Protein AF-A0A914GB43-F1 (afdb_monomer_lite)

Secondary structure (DSSP, 8-state):
-HHHHHHH--TT-EEEEETTTTEEEEEPPPTT--------S----GGGSSHHHHHHHHHHHHHHHHHHHHH---GGG--SHHHHHHHHT--HHHHHHHHHHH--SSPPPHHHHHHHHT--HHHHHHHT--TTS--

Foldseek 3Di:
DVVLCVVPPDPQWDWDFDVPPTDTDTDHDDPPDDDDDDDPPDDDDPVVACVVQLVQLVQLLLLLLLCCVPPVDPSLPRRHLVSSCVVVVHDPVVSVVSSPVRDDPDDDDPVNSCVSNVHDLVSCCVRRHDPRGSD

pLDDT: mean 93.39, std 4.72, range [72.12, 98.0]

Sequence (135 aa):
MDQAIECLASEGQALRIDFNPLLATQVHLPKEALFAVIHSGAEYNKAASSYYNERVVECRIAAQIVAKRLVHCNWREIRTLRHLSEFLQKDFEDMIDVIDRHFGEESMSRENVLRELETTDDDLIEYSLNNNTTQ

Radius of gyration: 18.73 Å; chains: 1; bounding box: 42×30×47 Å

Structure (mmCIF, N/CA/C/O backbone):
data_AF-A0A914GB43-F1
#
_entry.id   AF-A0A914GB43-F1
#
loop_
_atom_site.group_PDB
_atom_site.id
_atom_site.type_symbol
_atom_site.label_atom_id
_atom_site.label_alt_id
_atom_site.label_comp_id
_atom_site.label_asym_id
_atom_site.label_entity_id
_atom_site.label_seq_id
_atom_site.pdbx_PDB_ins_code
_atom_site.Cartn_x
_atom_site.Cartn_y
_atom_site.Cartn_z
_atom_site.occupancy
_atom_site.B_iso_or_equiv
_atom_site.auth_seq_id
_atom_site.auth_comp_id
_atom_site.auth_asym_id
_atom_site.auth_atom_id
_atom_site.pdbx_PDB_model_num
ATOM 1 N N . MET A 1 1 ? -5.257 4.332 6.838 1.00 96.25 1 MET A N 1
ATOM 2 C CA . MET A 1 1 ? -6.147 3.513 7.689 1.00 96.25 1 MET A CA 1
ATOM 3 C C . MET A 1 1 ? -6.301 4.205 9.026 1.00 96.25 1 MET A C 1
ATOM 5 O O . MET A 1 1 ? -7.398 4.650 9.316 1.00 96.25 1 MET A O 1
ATOM 9 N N . ASP A 1 2 ? -5.198 4.398 9.745 1.00 96.94 2 ASP A N 1
ATOM 10 C CA . ASP A 1 2 ? -5.123 5.001 11.082 1.00 96.94 2 ASP A CA 1
ATOM 11 C C . ASP A 1 2 ? -5.861 6.347 11.180 1.00 96.94 2 ASP A C 1
ATOM 13 O O . ASP A 1 2 ? -6.758 6.505 11.999 1.00 96.94 2 ASP A O 1
ATOM 17 N N . GLN A 1 3 ? -5.595 7.277 10.260 1.00 97.88 3 GLN A N 1
ATOM 18 C CA . GLN A 1 3 ? -6.264 8.584 10.249 1.00 97.88 3 GLN A CA 1
ATOM 19 C C . GLN A 1 3 ? -7.764 8.472 9.937 1.00 97.88 3 GLN A C 1
ATOM 21 O O . GLN A 1 3 ? -8.580 9.230 10.447 1.00 97.88 3 GLN A O 1
ATOM 26 N N . ALA A 1 4 ? -8.144 7.522 9.078 1.00 97.38 4 ALA A N 1
ATOM 27 C CA . ALA A 1 4 ? -9.541 7.338 8.702 1.00 97.38 4 ALA A CA 1
ATOM 28 C C . ALA A 1 4 ? -10.357 6.784 9.875 1.00 97.38 4 ALA A C 1
ATOM 30 O O . ALA A 1 4 ? -11.454 7.274 10.120 1.00 97.38 4 ALA A O 1
ATOM 31 N N . ILE A 1 5 ? -9.825 5.810 10.622 1.00 97.44 5 ILE A N 1
ATOM 32 C CA . ILE A 1 5 ? -10.507 5.306 11.819 1.00 97.44 5 ILE A CA 1
ATOM 33 C C . ILE A 1 5 ? -10.541 6.367 12.923 1.00 97.44 5 ILE A C 1
ATOM 35 O O . ILE A 1 5 ? -11.584 6.541 13.540 1.00 97.44 5 ILE A O 1
ATOM 39 N N . GLU A 1 6 ? -9.465 7.135 13.114 1.00 97.69 6 GLU A N 1
ATOM 40 C CA . GLU A 1 6 ? -9.418 8.225 14.098 1.00 97.69 6 GLU A CA 1
ATOM 41 C C . GLU A 1 6 ? -10.505 9.282 13.848 1.00 97.69 6 GLU A C 1
ATOM 43 O O . GLU A 1 6 ? -11.156 9.733 14.788 1.00 97.69 6 GLU A O 1
ATOM 48 N N . CYS A 1 7 ? -10.749 9.650 12.586 1.00 97.38 7 CYS A N 1
ATOM 49 C CA . CYS A 1 7 ? -11.741 10.670 12.244 1.00 97.38 7 CYS A CA 1
ATOM 50 C C . CYS A 1 7 ? -13.179 10.147 12.097 1.00 97.38 7 CYS A C 1
ATOM 52 O O . CYS A 1 7 ? -14.116 10.923 12.272 1.00 97.38 7 CYS A O 1
ATOM 54 N N . LEU A 1 8 ? -13.372 8.882 11.706 1.00 97.12 8 LEU A N 1
ATOM 55 C CA . LEU A 1 8 ? -14.687 8.350 11.308 1.00 97.12 8 LEU A CA 1
ATOM 56 C C . LEU A 1 8 ? -15.286 7.361 12.316 1.00 97.12 8 LEU A C 1
ATOM 58 O O . LEU A 1 8 ? -16.420 6.917 12.124 1.00 97.12 8 LEU A O 1
ATOM 62 N N . ALA A 1 9 ? -14.545 6.983 13.362 1.00 96.31 9 ALA A N 1
ATOM 63 C CA . ALA A 1 9 ? -15.030 6.068 14.388 1.00 96.31 9 ALA A CA 1
ATOM 64 C C . ALA A 1 9 ? -16.285 6.593 15.096 1.00 96.31 9 ALA A C 1
ATOM 66 O O . ALA A 1 9 ? -16.471 7.789 15.318 1.00 96.31 9 ALA A O 1
ATOM 67 N N . SER A 1 10 ? -17.133 5.650 15.500 1.00 94.25 10 SER A N 1
ATOM 68 C CA . SER A 1 10 ? -18.291 5.894 16.350 1.00 94.25 10 SER A CA 1
ATOM 69 C C . SER A 1 10 ? -18.282 4.896 17.500 1.00 94.25 10 SER A C 1
ATOM 71 O O . SER A 1 10 ? -17.827 3.760 17.345 1.00 94.25 10 SER A O 1
ATOM 73 N N . GLU A 1 11 ? -18.757 5.332 18.663 1.00 94.06 11 GLU A N 1
ATOM 74 C CA . GLU A 1 11 ? -18.771 4.518 19.873 1.00 94.06 11 GLU A CA 1
ATOM 75 C C . GLU A 1 11 ? -19.485 3.176 19.642 1.00 94.06 11 GLU A C 1
ATOM 77 O O . GLU A 1 11 ? -20.567 3.105 19.055 1.00 94.06 11 GLU A O 1
ATOM 82 N N . GLY A 1 12 ? -18.856 2.090 20.098 1.00 90.75 12 GLY A N 1
ATOM 83 C CA . GLY A 1 12 ? -19.415 0.741 20.012 1.00 90.75 12 GLY A CA 1
ATOM 84 C C . GLY A 1 12 ? -19.418 0.114 18.613 1.00 90.75 12 GLY A C 1
ATOM 85 O O . GLY A 1 12 ? -20.033 -0.937 18.444 1.00 90.75 12 GLY A O 1
ATOM 86 N N . GLN A 1 13 ? -18.755 0.717 17.618 1.00 90.56 13 GLN A N 1
ATOM 87 C CA . GLN A 1 13 ? -18.698 0.198 16.248 1.00 90.56 13 GLN A CA 1
ATOM 88 C C . GLN A 1 13 ? -17.260 -0.023 15.778 1.00 90.56 13 GLN A C 1
ATOM 90 O O . GLN A 1 13 ? -16.395 0.833 15.955 1.00 90.56 13 GLN A O 1
ATOM 95 N N . ALA A 1 14 ? -17.021 -1.151 15.109 1.00 96.50 14 ALA A N 1
ATOM 96 C CA . ALA A 1 14 ? -15.858 -1.296 14.242 1.00 96.50 14 ALA A CA 1
ATOM 97 C C . ALA A 1 14 ? -16.182 -0.721 12.855 1.00 96.50 14 ALA A C 1
ATOM 99 O O . ALA A 1 14 ? -17.353 -0.558 12.505 1.00 96.50 14 ALA A O 1
ATOM 100 N N . LEU A 1 15 ? -15.160 -0.432 12.046 1.00 97.56 15 LEU A N 1
ATOM 101 C CA . LEU A 1 15 ? -15.344 0.034 10.671 1.00 97.56 15 LEU A CA 1
ATOM 102 C C . LEU A 1 15 ? -14.631 -0.889 9.684 1.00 97.56 15 LEU A C 1
ATOM 104 O O . LEU A 1 15 ? -13.454 -1.204 9.855 1.00 97.56 15 LEU A O 1
ATOM 108 N N . ARG A 1 16 ? -15.319 -1.237 8.596 1.00 97.75 16 ARG A N 1
ATOM 109 C CA . ARG A 1 16 ? -14.673 -1.619 7.339 1.00 97.75 16 ARG A CA 1
ATOM 110 C C . ARG A 1 16 ? -14.345 -0.334 6.586 1.00 97.75 16 ARG A C 1
ATOM 112 O O . ARG A 1 16 ? -15.255 0.425 6.255 1.00 97.75 16 ARG A O 1
ATOM 119 N N . ILE A 1 17 ? -13.060 -0.107 6.330 1.00 98.00 17 ILE A N 1
ATOM 120 C CA . ILE A 1 17 ? -12.565 1.074 5.618 1.00 98.00 17 ILE A CA 1
ATOM 121 C C . ILE A 1 17 ? -12.069 0.645 4.240 1.00 98.00 17 ILE A C 1
ATOM 123 O O . ILE A 1 17 ? -11.092 -0.098 4.140 1.00 98.00 17 ILE A O 1
ATOM 127 N N . ASP A 1 18 ? -12.726 1.136 3.195 1.00 96.81 18 ASP A N 1
ATOM 128 C CA . ASP A 1 18 ? -12.305 0.969 1.807 1.00 96.81 18 ASP A CA 1
ATOM 129 C C . ASP A 1 18 ? -11.571 2.233 1.330 1.00 96.81 18 ASP A C 1
ATOM 131 O O . ASP A 1 18 ? -11.803 3.334 1.837 1.00 96.81 18 ASP A O 1
ATOM 135 N N . PHE A 1 19 ? -10.668 2.078 0.361 1.00 95.81 19 PHE A N 1
ATOM 136 C CA . PHE A 1 19 ? -9.883 3.171 -0.217 1.00 95.81 19 PHE A CA 1
ATOM 137 C C . PHE A 1 19 ? -10.150 3.278 -1.716 1.00 95.81 19 PHE A C 1
ATOM 139 O O . PHE A 1 19 ? -10.367 2.266 -2.377 1.00 95.81 19 PHE A O 1
ATOM 146 N N . ASN A 1 20 ? -10.042 4.500 -2.247 1.00 90.31 20 ASN A N 1
ATOM 147 C CA . ASN A 1 20 ? -10.257 4.834 -3.658 1.00 90.31 20 ASN A CA 1
ATOM 148 C C . ASN A 1 20 ? -11.652 4.422 -4.190 1.00 90.31 20 ASN A C 1
ATOM 150 O O . ASN A 1 20 ? -11.732 3.593 -5.094 1.00 90.31 20 ASN A O 1
ATOM 154 N N . PRO A 1 21 ? -12.756 5.015 -3.684 1.00 95.69 21 PRO A N 1
ATOM 155 C CA . PRO A 1 21 ? -12.822 6.160 -2.766 1.00 95.69 21 PRO A CA 1
ATOM 156 C C . PRO A 1 21 ? -12.753 5.766 -1.282 1.00 95.69 21 PRO A C 1
ATOM 158 O O . PRO A 1 21 ? -12.923 4.603 -0.929 1.00 95.69 21 PRO A O 1
ATOM 161 N N . LEU A 1 22 ? -12.503 6.746 -0.403 1.00 97.31 22 LEU A N 1
ATOM 162 C CA . LEU A 1 22 ? -12.557 6.520 1.043 1.00 97.31 22 LEU A CA 1
ATOM 163 C C . LEU A 1 22 ? -14.009 6.287 1.474 1.00 97.31 22 LEU A C 1
ATOM 165 O O . LEU A 1 22 ? -14.820 7.212 1.435 1.00 97.31 22 LEU A O 1
ATOM 169 N N . LEU A 1 23 ? -14.315 5.068 1.910 1.00 97.50 23 LEU A N 1
ATOM 170 C CA . LEU A 1 23 ? -15.619 4.690 2.451 1.00 97.50 23 LEU A CA 1
ATOM 171 C C . LEU A 1 23 ? -15.430 4.017 3.806 1.00 97.50 23 LEU A C 1
ATOM 173 O O . LEU A 1 23 ? -14.493 3.247 3.996 1.00 97.50 23 LEU A O 1
ATOM 177 N N . ALA A 1 24 ? -16.335 4.292 4.741 1.00 97.44 24 ALA A N 1
ATOM 178 C CA . ALA A 1 24 ? -16.340 3.679 6.060 1.00 97.44 24 ALA A CA 1
ATOM 179 C C . ALA A 1 24 ? -17.7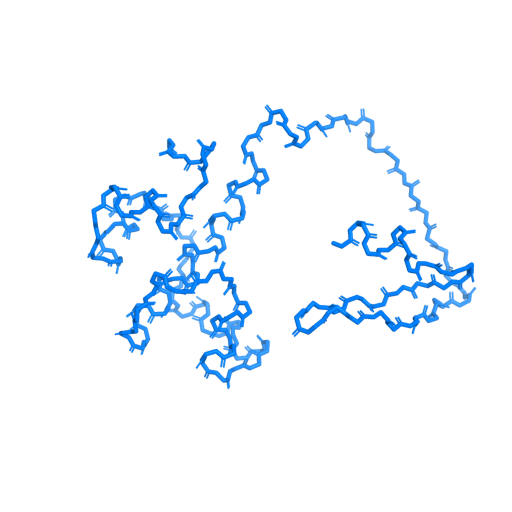24 3.097 6.346 1.00 97.44 24 ALA A C 1
ATOM 181 O O . ALA A 1 24 ? -18.711 3.825 6.428 1.00 97.44 24 ALA A O 1
ATOM 182 N N . THR A 1 25 ? -17.789 1.776 6.487 1.00 97.62 25 THR A N 1
ATOM 183 C CA . THR A 1 25 ? -19.027 1.046 6.778 1.00 97.62 25 THR A CA 1
ATOM 184 C C . THR A 1 25 ? -18.949 0.467 8.180 1.00 97.62 25 THR A C 1
ATOM 186 O O . THR A 1 25 ? -17.952 -0.164 8.530 1.00 97.62 25 THR A O 1
ATOM 189 N N . GLN A 1 26 ? -19.992 0.671 8.983 1.00 96.94 26 GLN A N 1
ATOM 190 C CA . GLN A 1 26 ? -20.060 0.118 10.334 1.00 96.94 26 GLN A CA 1
ATOM 191 C C . GLN A 1 26 ? -20.088 -1.412 10.305 1.00 96.94 26 GLN A C 1
ATOM 193 O O . GLN A 1 26 ? -20.758 -2.024 9.473 1.00 96.94 26 GLN A O 1
ATOM 198 N N . VAL A 1 27 ? -19.364 -2.017 11.240 1.00 96.38 27 VAL A N 1
ATOM 199 C CA . VAL A 1 27 ? -19.293 -3.460 11.450 1.00 96.38 27 VAL A CA 1
ATOM 200 C C . VAL A 1 27 ? -19.613 -3.741 12.911 1.00 96.38 27 VAL A C 1
ATOM 202 O O . VAL A 1 27 ? -18.919 -3.281 13.820 1.00 96.38 27 VAL A O 1
ATOM 205 N N . HIS A 1 28 ? -20.666 -4.524 13.131 1.00 92.31 28 HIS A N 1
ATOM 206 C CA . HIS A 1 28 ? -21.036 -4.988 14.460 1.00 92.31 28 HIS A CA 1
ATOM 207 C C . HIS A 1 28 ? -20.164 -6.174 14.861 1.00 92.31 28 HIS A C 1
ATOM 209 O O . HIS A 1 28 ? -20.119 -7.192 14.170 1.00 92.31 28 HIS A O 1
ATOM 215 N N . LEU A 1 29 ? -19.482 -6.038 15.995 1.00 93.25 29 LEU A N 1
ATOM 216 C CA . LEU A 1 29 ? -18.696 -7.120 16.572 1.00 93.25 29 LEU A CA 1
ATOM 217 C C . LEU A 1 29 ? -19.619 -8.14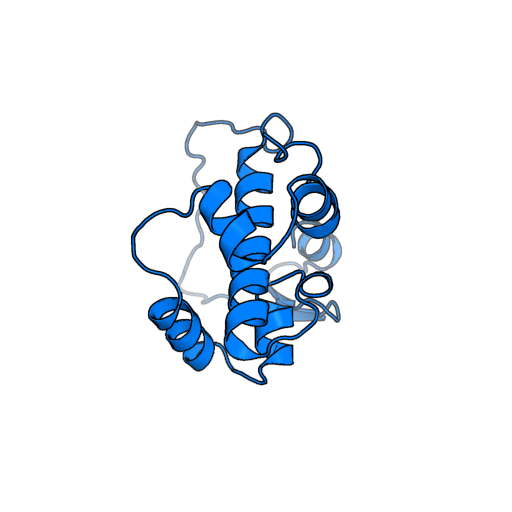7 17.260 1.00 93.25 29 LEU A C 1
ATOM 219 O O . LEU A 1 29 ? -20.685 -7.768 17.760 1.00 93.25 29 LEU A O 1
ATOM 223 N N . PRO A 1 30 ? -19.234 -9.437 17.310 1.00 94.19 30 PRO A N 1
ATOM 224 C CA . PRO A 1 30 ? -19.994 -10.454 18.034 1.00 94.19 30 PRO A CA 1
ATOM 225 C C . PRO A 1 30 ? -20.137 -10.097 19.518 1.00 94.19 30 PRO A C 1
ATOM 227 O O . PRO A 1 30 ? -19.157 -9.722 20.161 1.00 94.19 30 PRO A O 1
ATOM 230 N N . LYS A 1 31 ? -21.346 -10.234 20.077 1.00 92.75 31 LYS A N 1
ATOM 231 C CA . LYS A 1 31 ? -21.631 -9.855 21.475 1.00 92.75 31 LYS A CA 1
ATOM 232 C C . LYS A 1 31 ? -21.003 -10.815 22.481 1.00 92.75 31 LYS A C 1
ATOM 234 O O . LYS A 1 31 ? -20.726 -10.429 23.611 1.00 92.75 31 LYS A O 1
ATOM 239 N N . GLU A 1 32 ? -20.802 -12.061 22.072 1.00 95.38 32 GLU A N 1
ATOM 240 C CA . GLU A 1 32 ? -20.254 -13.135 22.896 1.00 95.38 32 GLU A CA 1
ATOM 241 C C . GLU A 1 32 ? -18.717 -13.204 22.843 1.00 95.38 32 GLU A C 1
ATOM 243 O O . GLU A 1 32 ? -18.127 -14.114 23.423 1.00 95.38 32 GLU A O 1
ATOM 248 N N . ALA A 1 33 ? -18.059 -12.262 22.157 1.00 94.31 33 ALA A N 1
ATOM 249 C CA . ALA A 1 33 ? -16.608 -12.204 22.026 1.00 94.31 33 ALA A CA 1
ATOM 250 C C . ALA A 1 33 ? -16.037 -10.904 22.608 1.00 94.31 33 ALA A C 1
ATOM 252 O O . ALA A 1 33 ? -16.671 -9.850 22.576 1.00 94.31 33 ALA A O 1
ATOM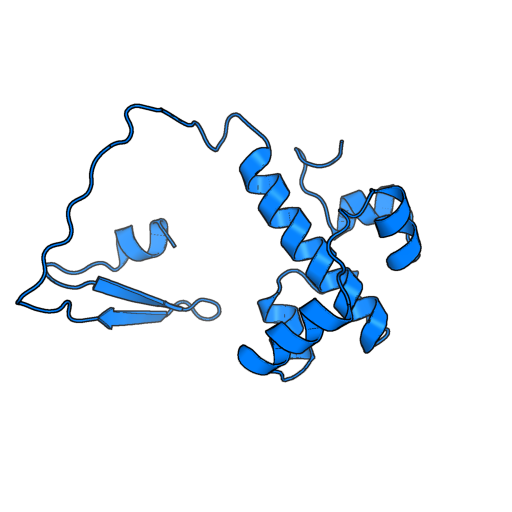 253 N N . LEU A 1 34 ? -14.802 -10.975 23.107 1.00 94.69 34 LEU A N 1
ATOM 254 C CA . LEU A 1 34 ? -14.054 -9.823 23.604 1.00 94.69 34 LEU A CA 1
ATOM 255 C C . LEU A 1 34 ? -12.723 -9.700 22.861 1.00 94.69 34 LEU A C 1
ATOM 257 O O . LEU A 1 34 ? -12.013 -10.687 22.673 1.00 94.69 34 LEU A O 1
ATOM 261 N N . PHE A 1 35 ? -12.377 -8.473 22.477 1.00 94.75 35 PHE A N 1
ATOM 262 C CA . PHE A 1 35 ? -11.065 -8.129 21.939 1.00 94.75 35 PHE A CA 1
ATOM 263 C C . PHE A 1 35 ? -10.189 -7.597 23.073 1.00 94.75 35 PHE A C 1
ATOM 265 O O . PHE A 1 35 ? -10.500 -6.569 23.672 1.00 94.75 35 PHE A O 1
ATOM 272 N N . ALA A 1 36 ? -9.095 -8.296 23.370 1.00 96.31 36 ALA A N 1
ATOM 273 C CA . ALA A 1 36 ? -8.090 -7.857 24.332 1.00 96.31 36 ALA A CA 1
ATOM 274 C C . ALA A 1 36 ? -6.808 -7.463 23.591 1.00 96.31 36 ALA A C 1
ATOM 276 O O . ALA A 1 36 ? -6.297 -8.232 22.778 1.00 96.31 36 ALA A O 1
ATOM 277 N N . VAL A 1 37 ? -6.277 -6.275 23.885 1.00 96.38 37 VAL A N 1
ATOM 278 C CA . VAL A 1 37 ? -4.986 -5.811 23.359 1.00 96.38 37 VAL A CA 1
ATOM 279 C C . VAL A 1 37 ? -3.941 -5.963 24.456 1.00 96.38 37 VAL A C 1
ATOM 281 O O . VAL A 1 37 ? -4.077 -5.378 25.529 1.00 96.38 37 VAL A O 1
ATOM 284 N N . ILE A 1 38 ? -2.900 -6.750 24.185 1.00 97.19 38 ILE A N 1
ATOM 285 C CA . ILE A 1 38 ? -1.787 -6.981 25.109 1.00 97.19 38 ILE A CA 1
ATOM 286 C C . ILE A 1 38 ? -0.517 -6.440 24.458 1.00 97.19 38 ILE A C 1
ATOM 288 O O . ILE A 1 38 ? -0.138 -6.866 23.368 1.00 97.19 38 ILE A O 1
ATOM 292 N N . HIS A 1 39 ? 0.136 -5.490 25.123 1.00 96.81 39 HIS A N 1
ATOM 293 C CA . HIS A 1 39 ? 1.387 -4.910 24.648 1.00 96.81 39 HIS A CA 1
ATOM 294 C C . HIS A 1 39 ? 2.526 -5.936 24.761 1.00 96.81 39 HIS A C 1
ATOM 296 O O . HIS A 1 39 ? 2.732 -6.512 25.827 1.00 96.81 39 HIS A O 1
ATOM 302 N N . SER A 1 40 ? 3.294 -6.145 23.687 1.00 96.88 40 SER A N 1
ATOM 303 C CA . SER A 1 40 ? 4.384 -7.140 23.644 1.00 96.88 40 SER A CA 1
ATOM 304 C C . SER A 1 40 ? 5.579 -6.798 24.543 1.00 96.88 40 SER A C 1
ATOM 306 O O . SER A 1 40 ? 6.414 -7.653 24.819 1.00 96.88 40 SER A O 1
ATOM 308 N N . GLY A 1 41 ? 5.683 -5.539 24.972 1.00 97.19 41 GLY A N 1
ATOM 309 C CA . GLY A 1 41 ? 6.818 -5.001 25.731 1.00 97.19 41 GLY A CA 1
ATOM 310 C C . GLY A 1 41 ? 7.965 -4.501 24.849 1.00 97.19 41 GLY A C 1
ATOM 311 O O . GLY A 1 41 ? 8.907 -3.915 25.370 1.00 97.19 41 GLY A O 1
ATOM 312 N N . ALA A 1 42 ? 7.879 -4.692 23.530 1.00 95.56 42 ALA A N 1
ATOM 313 C CA . ALA A 1 42 ? 8.842 -4.175 22.568 1.00 95.56 42 ALA A CA 1
ATOM 314 C C . ALA A 1 42 ? 8.316 -2.888 21.920 1.00 95.56 42 ALA A C 1
ATOM 316 O O . ALA A 1 42 ? 7.194 -2.857 21.416 1.00 95.56 42 ALA A O 1
ATOM 317 N N . GLU A 1 43 ? 9.141 -1.844 21.903 1.00 92.50 43 GLU A N 1
ATOM 318 C CA . GLU A 1 43 ? 8.846 -0.602 21.191 1.00 92.50 43 GLU A CA 1
ATOM 319 C C . GLU A 1 43 ? 9.470 -0.624 19.797 1.00 92.50 43 GLU A C 1
ATOM 321 O O . GLU A 1 43 ? 10.602 -1.072 19.607 1.00 92.50 43 GLU A O 1
ATOM 326 N N . TYR A 1 44 ? 8.739 -0.105 18.813 1.00 90.69 44 TYR A N 1
ATOM 327 C CA . TYR A 1 44 ? 9.233 0.000 17.448 1.00 90.69 44 TYR A CA 1
ATOM 328 C C . TYR A 1 44 ? 8.874 1.356 16.844 1.00 90.69 44 TYR A C 1
ATOM 330 O O . TYR A 1 44 ? 7.708 1.666 16.593 1.00 90.69 44 TYR A O 1
ATOM 338 N N . ASN A 1 45 ? 9.897 2.171 16.582 1.00 90.25 45 ASN A N 1
ATOM 339 C CA . ASN A 1 45 ? 9.722 3.454 15.917 1.00 90.25 45 ASN A CA 1
ATOM 340 C C . ASN A 1 45 ? 9.742 3.270 14.394 1.00 90.25 45 ASN A C 1
ATOM 342 O O . ASN A 1 45 ? 10.797 3.248 13.756 1.00 90.25 45 ASN A O 1
ATOM 346 N N . LYS A 1 46 ? 8.544 3.191 13.814 1.00 85.00 46 LYS A N 1
ATOM 347 C CA . LYS A 1 46 ? 8.311 3.013 12.374 1.00 85.00 46 LYS A CA 1
ATOM 348 C C . LYS A 1 46 ? 9.021 4.050 11.495 1.00 85.00 46 LYS A C 1
ATOM 350 O O . LYS A 1 46 ? 9.414 3.719 10.384 1.00 85.00 46 LYS A O 1
ATOM 355 N N . ALA A 1 47 ? 9.179 5.287 11.969 1.00 85.75 47 ALA A N 1
ATOM 356 C CA . ALA A 1 47 ? 9.803 6.365 11.199 1.00 85.75 47 ALA A CA 1
ATOM 357 C C . ALA A 1 47 ? 11.338 6.366 11.291 1.00 85.75 47 ALA A C 1
ATOM 359 O O . ALA A 1 47 ? 11.997 7.032 10.498 1.00 85.75 47 ALA A O 1
ATOM 360 N N . ALA A 1 48 ? 11.911 5.632 12.249 1.00 86.75 48 ALA A N 1
ATOM 361 C CA . ALA A 1 48 ? 13.351 5.600 12.486 1.00 86.75 48 ALA A CA 1
ATOM 362 C C . ALA A 1 48 ? 14.101 4.565 11.627 1.00 86.75 48 ALA A C 1
ATOM 364 O O . ALA A 1 48 ? 15.327 4.531 11.662 1.00 86.75 48 ALA A O 1
ATOM 365 N N . SER A 1 49 ? 13.397 3.713 10.873 1.00 90.75 49 SER A N 1
ATOM 366 C CA . SER A 1 49 ? 14.012 2.686 10.018 1.00 90.75 49 SER A CA 1
ATOM 367 C C . SER A 1 49 ? 13.287 2.540 8.677 1.00 90.75 49 SER A C 1
ATOM 369 O O . SER A 1 49 ? 12.207 3.094 8.468 1.00 90.75 49 SER A O 1
ATOM 371 N N . SER A 1 50 ? 13.897 1.809 7.746 1.00 91.44 50 SER A N 1
ATOM 372 C CA . SER A 1 50 ? 13.374 1.562 6.399 1.00 91.44 50 SER A CA 1
ATOM 373 C C . SER A 1 50 ? 12.384 0.404 6.317 1.00 91.44 50 SER A C 1
ATOM 375 O O . SER A 1 50 ? 11.631 0.359 5.351 1.00 91.44 50 SER A O 1
ATOM 377 N N . TYR A 1 51 ? 12.308 -0.483 7.316 1.00 92.75 51 TYR A N 1
ATOM 378 C CA . TYR A 1 51 ? 11.628 -1.782 7.177 1.00 92.75 51 TYR A CA 1
ATOM 379 C C . TYR A 1 51 ? 10.169 -1.686 6.728 1.00 92.75 51 TYR A C 1
ATOM 381 O O . TYR A 1 51 ? 9.713 -2.486 5.915 1.00 92.75 51 TYR A O 1
ATOM 389 N N . TYR A 1 52 ? 9.422 -0.685 7.204 1.00 93.38 52 TYR A N 1
ATOM 390 C CA . TYR A 1 52 ? 8.056 -0.487 6.719 1.00 93.38 52 TYR A CA 1
ATOM 391 C C . TYR A 1 52 ? 8.023 -0.079 5.241 1.00 93.38 52 TYR A C 1
ATOM 393 O O . TYR A 1 52 ? 7.227 -0.603 4.464 1.00 93.38 52 TYR A O 1
ATOM 401 N N . ASN A 1 53 ? 8.892 0.852 4.846 1.00 95.00 53 ASN A N 1
ATOM 402 C CA . ASN A 1 53 ? 8.961 1.328 3.470 1.00 95.00 53 ASN A CA 1
ATOM 403 C C . ASN A 1 53 ? 9.518 0.259 2.528 1.00 95.00 53 ASN A C 1
ATOM 405 O O . ASN A 1 53 ? 9.083 0.217 1.383 1.00 95.00 53 ASN A O 1
ATOM 409 N N . GLU A 1 54 ? 10.400 -0.623 3.004 1.00 95.12 54 GLU A N 1
ATOM 410 C CA . GLU A 1 54 ? 10.854 -1.804 2.263 1.00 95.12 54 GLU A CA 1
ATOM 411 C C . GLU A 1 54 ? 9.660 -2.666 1.850 1.00 95.12 54 GLU A C 1
ATOM 413 O O . GLU A 1 54 ? 9.476 -2.909 0.662 1.00 95.12 54 GLU A O 1
ATOM 418 N N . ARG A 1 55 ? 8.762 -3.016 2.784 1.00 95.31 55 ARG A N 1
ATOM 419 C CA . ARG A 1 55 ? 7.546 -3.782 2.442 1.00 95.31 55 ARG A CA 1
ATOM 420 C C . ARG A 1 55 ? 6.654 -3.046 1.435 1.00 95.31 55 ARG A C 1
ATOM 422 O O . ARG A 1 55 ? 6.062 -3.663 0.555 1.00 95.31 55 ARG A O 1
ATOM 429 N N . VAL A 1 56 ? 6.564 -1.716 1.531 1.00 95.94 56 VAL A N 1
ATOM 430 C CA . VAL A 1 56 ? 5.799 -0.898 0.572 1.00 95.94 56 VAL A CA 1
ATOM 431 C C . VAL A 1 56 ? 6.389 -0.987 -0.838 1.00 95.94 56 VAL A C 1
ATOM 433 O O . VAL A 1 56 ? 5.633 -1.140 -1.801 1.00 95.94 56 VAL A O 1
ATOM 436 N N . VAL A 1 57 ? 7.712 -0.866 -0.981 1.00 96.44 57 VAL A N 1
ATOM 437 C CA . VAL A 1 57 ? 8.358 -0.918 -2.301 1.00 96.44 57 VAL A CA 1
ATOM 438 C C . VAL A 1 57 ? 8.415 -2.339 -2.850 1.00 96.44 57 VAL A C 1
ATOM 440 O O . VAL A 1 57 ? 8.224 -2.510 -4.047 1.00 96.44 57 VAL A O 1
ATOM 443 N N . GLU A 1 58 ? 8.553 -3.358 -2.003 1.00 95.62 58 GLU A N 1
ATOM 444 C CA . GLU A 1 58 ? 8.468 -4.765 -2.410 1.00 95.62 58 GLU A CA 1
ATOM 445 C C . GLU A 1 58 ? 7.116 -5.082 -3.058 1.00 95.62 58 GLU A C 1
ATOM 447 O O . GLU A 1 58 ? 7.078 -5.603 -4.171 1.00 95.62 58 GLU A O 1
ATOM 452 N N . CYS A 1 59 ? 5.995 -4.702 -2.429 1.00 96.31 59 CYS A N 1
ATOM 453 C CA . CYS A 1 59 ? 4.671 -4.907 -3.028 1.00 96.31 59 CYS A CA 1
ATOM 454 C C . CYS A 1 59 ? 4.501 -4.141 -4.348 1.00 96.31 59 CYS A C 1
ATOM 456 O O . CYS A 1 59 ? 3.812 -4.612 -5.255 1.00 96.31 59 CYS A O 1
ATOM 458 N N . ARG A 1 60 ? 5.107 -2.953 -4.465 1.00 97.50 60 ARG A N 1
ATOM 459 C CA . ARG A 1 60 ? 5.078 -2.158 -5.697 1.00 97.50 60 ARG A CA 1
ATOM 460 C C . ARG A 1 60 ? 5.862 -2.845 -6.813 1.00 97.50 60 ARG A C 1
ATOM 462 O O . ARG A 1 60 ? 5.305 -3.046 -7.886 1.00 97.50 60 ARG A O 1
ATOM 469 N N . ILE A 1 61 ? 7.103 -3.242 -6.545 1.00 96.50 61 ILE A N 1
ATOM 470 C CA . ILE A 1 61 ? 7.970 -3.945 -7.497 1.00 96.50 61 ILE A CA 1
ATOM 471 C C . ILE A 1 61 ? 7.313 -5.252 -7.944 1.00 96.50 61 ILE A C 1
ATOM 473 O O . ILE A 1 61 ? 7.259 -5.528 -9.140 1.00 96.50 61 ILE A O 1
ATOM 477 N N . ALA A 1 62 ? 6.733 -6.017 -7.014 1.00 95.25 62 ALA A N 1
ATOM 478 C CA . ALA A 1 62 ? 6.011 -7.240 -7.347 1.00 95.25 62 ALA A CA 1
ATOM 479 C C . ALA A 1 62 ? 4.859 -6.970 -8.332 1.00 95.25 62 ALA A C 1
ATOM 481 O O . ALA A 1 62 ? 4.733 -7.654 -9.349 1.00 95.25 62 ALA A O 1
ATOM 482 N N . ALA A 1 63 ? 4.065 -5.921 -8.086 1.00 95.69 63 ALA A N 1
ATOM 483 C CA . ALA A 1 63 ? 2.992 -5.525 -8.992 1.00 95.69 63 ALA A CA 1
ATOM 484 C C . ALA A 1 63 ? 3.517 -5.129 -10.388 1.00 95.69 63 ALA A C 1
ATOM 486 O O . ALA A 1 63 ? 2.946 -5.515 -11.408 1.00 95.69 63 ALA A O 1
ATOM 487 N N . GLN A 1 64 ? 4.621 -4.382 -10.439 1.00 96.69 64 GLN A N 1
ATOM 488 C CA . GLN A 1 64 ? 5.243 -3.915 -11.680 1.00 96.69 64 GLN A CA 1
ATOM 489 C C . GLN A 1 64 ? 5.829 -5.063 -12.511 1.00 96.69 64 GLN A C 1
ATOM 491 O O . GLN A 1 64 ? 5.649 -5.089 -13.728 1.00 96.69 64 GLN A O 1
ATOM 496 N N . ILE A 1 65 ? 6.471 -6.041 -11.867 1.00 95.25 65 ILE A N 1
ATOM 497 C CA . ILE A 1 65 ? 7.013 -7.232 -12.535 1.00 95.25 65 ILE A CA 1
ATOM 498 C C . ILE A 1 65 ? 5.891 -8.033 -13.189 1.00 95.25 65 ILE A C 1
ATOM 500 O O . ILE A 1 65 ? 5.992 -8.395 -14.361 1.00 95.25 65 ILE A O 1
ATOM 504 N N . VAL A 1 66 ? 4.794 -8.282 -12.470 1.00 94.56 66 VAL A N 1
ATOM 505 C CA . VAL A 1 66 ? 3.648 -9.009 -13.038 1.00 94.56 66 VAL A CA 1
ATOM 506 C C . VAL A 1 66 ? 3.037 -8.233 -14.200 1.00 94.56 66 VAL A C 1
ATOM 508 O O . VAL A 1 66 ? 2.771 -8.818 -15.249 1.00 94.56 66 VAL A O 1
ATOM 511 N N . ALA A 1 67 ? 2.878 -6.915 -14.060 1.00 94.44 67 ALA A N 1
ATOM 512 C CA . ALA A 1 67 ? 2.377 -6.057 -15.131 1.00 94.44 67 ALA A CA 1
ATOM 513 C C . ALA A 1 67 ? 3.248 -6.144 -16.400 1.00 94.44 67 ALA A C 1
ATOM 515 O O . ALA A 1 67 ? 2.729 -6.316 -17.507 1.00 94.44 67 ALA A O 1
ATOM 516 N N . LYS A 1 68 ? 4.577 -6.089 -16.233 1.00 93.56 68 LYS A N 1
ATOM 517 C CA . LYS A 1 68 ? 5.558 -6.222 -17.319 1.00 93.56 68 LYS A CA 1
ATOM 518 C C . LYS A 1 68 ? 5.483 -7.597 -17.988 1.00 93.56 68 LYS A C 1
ATOM 520 O O . LYS A 1 68 ? 5.488 -7.654 -19.217 1.00 93.56 68 LYS A O 1
ATOM 525 N N . ARG A 1 69 ? 5.395 -8.676 -17.202 1.00 91.12 69 ARG A N 1
ATOM 526 C CA . ARG A 1 69 ? 5.374 -10.066 -17.693 1.00 91.12 69 ARG A CA 1
ATOM 527 C C . ARG A 1 69 ? 4.088 -10.433 -18.425 1.00 91.12 69 ARG A C 1
ATOM 529 O O . ARG A 1 69 ? 4.156 -11.115 -19.439 1.00 91.12 69 ARG A O 1
ATOM 536 N N . LEU A 1 70 ? 2.931 -10.021 -17.907 1.00 87.44 70 LEU A N 1
ATOM 537 C CA . LEU A 1 70 ? 1.639 -10.470 -18.430 1.00 87.44 70 LEU A CA 1
ATOM 538 C C . LEU A 1 70 ? 1.083 -9.594 -19.546 1.00 87.44 70 LEU A C 1
ATOM 540 O O . LEU A 1 70 ? 0.421 -10.107 -20.444 1.00 87.44 70 LEU A O 1
ATOM 544 N N . VAL A 1 71 ? 1.293 -8.281 -19.469 1.00 75.06 71 VAL A N 1
ATOM 545 C CA . VAL A 1 71 ? 0.525 -7.337 -20.298 1.00 75.06 71 VAL A CA 1
ATOM 546 C C . VAL A 1 71 ? 1.420 -6.463 -21.168 1.00 75.06 71 VAL A C 1
ATOM 548 O O . VAL A 1 71 ? 0.913 -5.724 -22.007 1.00 75.06 71 VAL A O 1
ATOM 551 N N . HIS A 1 72 ? 2.745 -6.528 -20.980 1.00 75.19 72 HIS A N 1
ATOM 552 C CA . HIS A 1 72 ? 3.711 -5.639 -21.635 1.00 75.19 72 HIS A CA 1
ATOM 553 C C . HIS A 1 72 ? 3.292 -4.158 -21.569 1.00 75.19 72 HIS A C 1
ATOM 555 O O . HIS A 1 72 ? 3.561 -3.376 -22.482 1.00 75.19 72 HIS A O 1
ATOM 561 N N . CYS A 1 73 ? 2.601 -3.772 -20.494 1.00 80.69 73 CYS A N 1
ATOM 562 C CA . CYS A 1 73 ? 2.122 -2.414 -20.302 1.00 80.69 73 CYS A CA 1
ATOM 563 C C . CYS A 1 73 ? 3.226 -1.520 -19.720 1.00 80.69 73 CYS A C 1
ATOM 565 O O . CYS A 1 73 ? 4.322 -1.980 -19.374 1.00 80.69 73 CYS A O 1
ATOM 567 N N . ASN A 1 74 ? 2.934 -0.223 -19.599 1.00 90.38 74 ASN A N 1
ATOM 568 C CA . ASN A 1 74 ? 3.820 0.708 -18.914 1.00 90.38 74 ASN A CA 1
ATOM 569 C C . ASN A 1 74 ? 3.800 0.444 -17.399 1.00 90.38 74 ASN A C 1
ATOM 571 O O . ASN A 1 74 ? 3.087 1.102 -16.643 1.00 90.38 74 ASN A O 1
ATOM 575 N N . TRP A 1 75 ? 4.599 -0.525 -16.949 1.00 94.94 75 TRP A N 1
ATOM 576 C CA . TRP A 1 75 ? 4.689 -0.922 -15.542 1.00 94.94 75 TRP A CA 1
ATOM 577 C C . TRP A 1 75 ? 5.004 0.252 -14.602 1.00 94.94 75 TRP A C 1
ATOM 579 O O . TRP A 1 75 ? 4.619 0.211 -13.438 1.00 94.94 75 TRP A O 1
ATOM 589 N N . ARG A 1 76 ? 5.626 1.333 -15.096 1.00 95.31 76 ARG A N 1
ATOM 590 C CA . ARG A 1 76 ? 5.936 2.545 -14.315 1.00 95.31 76 ARG A CA 1
ATOM 591 C C . ARG A 1 76 ? 4.689 3.206 -13.709 1.00 95.31 76 ARG A C 1
ATOM 593 O O . ARG A 1 76 ? 4.787 3.858 -12.673 1.00 95.31 76 ARG A O 1
ATOM 600 N N . GLU A 1 77 ? 3.515 3.004 -14.306 1.00 94.19 77 GLU A N 1
ATOM 601 C CA . GLU A 1 77 ? 2.232 3.530 -13.811 1.00 94.19 77 GLU A CA 1
ATOM 602 C C . GLU A 1 77 ? 1.593 2.643 -12.728 1.00 94.19 77 GLU A C 1
ATOM 604 O O . GLU A 1 77 ? 0.725 3.089 -11.970 1.00 94.19 77 GLU A O 1
ATOM 609 N N . ILE A 1 78 ? 2.033 1.389 -12.598 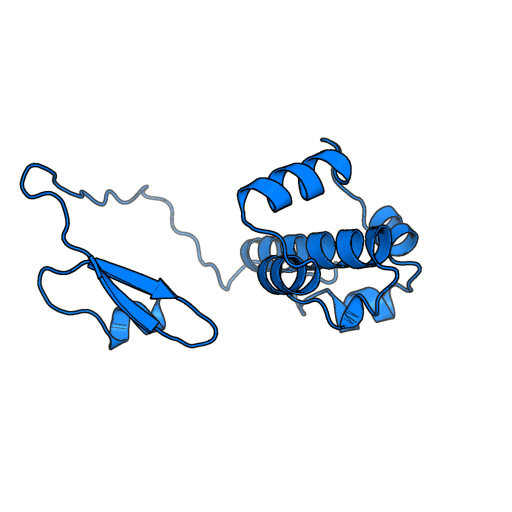1.00 96.00 78 ILE A N 1
ATOM 610 C CA . ILE A 1 78 ? 1.517 0.460 -11.594 1.00 96.00 78 ILE A CA 1
ATOM 611 C C . ILE A 1 78 ? 2.177 0.756 -10.247 1.00 96.00 78 ILE A C 1
ATOM 613 O O . ILE A 1 78 ? 3.396 0.703 -10.092 1.00 96.00 78 ILE A O 1
ATOM 617 N N . ARG A 1 79 ? 1.354 1.088 -9.244 1.00 95.44 79 ARG A N 1
ATOM 618 C CA . ARG A 1 79 ? 1.822 1.558 -7.927 1.00 95.44 79 ARG A CA 1
ATOM 619 C C . ARG A 1 79 ? 1.435 0.652 -6.765 1.00 95.44 79 ARG A C 1
ATOM 621 O O . ARG A 1 79 ? 2.047 0.756 -5.703 1.00 95.44 79 ARG A O 1
ATOM 628 N N . THR A 1 80 ? 0.422 -0.195 -6.938 1.00 96.12 80 THR A N 1
ATOM 629 C CA . THR A 1 80 ? -0.116 -1.068 -5.887 1.00 96.12 80 THR A CA 1
ATOM 630 C C . THR A 1 80 ? -0.595 -2.393 -6.478 1.00 96.12 80 THR A C 1
ATOM 632 O O . THR A 1 80 ? -0.934 -2.465 -7.659 1.00 96.12 80 THR A O 1
ATOM 635 N N . LEU A 1 81 ? -0.689 -3.426 -5.636 1.00 95.44 81 LEU A N 1
ATOM 636 C CA . LEU A 1 81 ? -1.276 -4.718 -6.014 1.00 95.44 81 LEU A CA 1
ATOM 637 C C . LEU A 1 81 ? -2.753 -4.589 -6.427 1.00 95.44 81 LEU A C 1
ATOM 639 O O . LEU A 1 81 ? -3.190 -5.276 -7.342 1.00 95.44 81 LEU A O 1
ATOM 643 N N . ARG A 1 82 ? -3.502 -3.662 -5.811 1.00 95.00 82 ARG A N 1
ATOM 644 C CA . ARG A 1 82 ? -4.887 -3.354 -6.200 1.00 95.00 82 ARG A CA 1
ATOM 645 C C . ARG A 1 82 ? -4.972 -2.728 -7.594 1.00 95.00 82 ARG A C 1
ATOM 647 O O . ARG A 1 82 ? -5.819 -3.126 -8.380 1.00 95.00 82 ARG A O 1
ATOM 654 N N . HIS A 1 83 ? -4.087 -1.781 -7.915 1.00 94.31 83 HIS A N 1
ATOM 655 C CA . HIS A 1 83 ? -4.054 -1.199 -9.259 1.00 94.31 83 HIS A CA 1
ATOM 656 C C . HIS A 1 83 ? -3.767 -2.291 -10.302 1.00 94.31 83 HIS A C 1
ATOM 658 O O . HIS A 1 83 ? -4.436 -2.350 -11.328 1.00 94.31 83 HIS A O 1
ATOM 664 N N . LEU A 1 84 ? -2.839 -3.210 -10.012 1.00 95.00 84 LEU A N 1
ATOM 665 C CA . LEU A 1 84 ? -2.599 -4.369 -10.871 1.00 95.00 84 LEU A CA 1
ATOM 666 C C . LEU A 1 84 ? -3.849 -5.250 -11.027 1.00 95.00 84 LEU A C 1
ATOM 668 O O . LEU A 1 84 ? -4.186 -5.603 -12.152 1.00 95.00 84 LEU A O 1
ATOM 672 N N . SER A 1 85 ? -4.538 -5.608 -9.939 1.00 94.94 85 SER A N 1
ATOM 673 C CA . SER A 1 85 ? -5.725 -6.474 -10.021 1.00 94.94 85 SER A CA 1
ATOM 674 C C . SER A 1 85 ? -6.857 -5.827 -10.821 1.00 94.94 85 SER A C 1
ATOM 676 O O . SER A 1 85 ? -7.488 -6.486 -11.640 1.00 94.94 85 SER A O 1
ATOM 678 N N . GLU A 1 86 ? -7.077 -4.522 -10.637 1.00 93.56 86 GLU A N 1
ATOM 679 C CA . GLU A 1 86 ? -8.046 -3.736 -11.409 1.00 93.56 86 GLU A CA 1
ATOM 680 C C . GLU A 1 86 ? -7.668 -3.689 -12.893 1.00 93.56 86 GLU A C 1
ATOM 682 O O . GLU A 1 86 ? -8.519 -3.900 -13.756 1.00 93.56 86 GLU A O 1
ATOM 687 N N . PHE A 1 87 ? -6.383 -3.488 -13.192 1.00 92.50 87 PHE A N 1
ATOM 688 C CA . PHE A 1 87 ? -5.866 -3.480 -14.557 1.00 92.50 87 PHE A CA 1
ATOM 689 C C . PHE A 1 87 ? -6.017 -4.843 -15.251 1.00 92.50 87 PHE A C 1
ATOM 691 O O . PHE A 1 87 ? -6.400 -4.905 -16.418 1.00 92.50 87 PHE A O 1
ATOM 698 N N . LEU A 1 88 ? -5.765 -5.938 -14.527 1.00 93.19 88 LEU A N 1
ATOM 699 C CA . LEU A 1 88 ? -5.958 -7.308 -15.012 1.00 93.19 88 LEU A CA 1
ATOM 700 C C . LEU A 1 88 ? -7.428 -7.752 -15.017 1.00 93.19 88 LEU A C 1
ATOM 702 O O . LEU A 1 88 ? -7.728 -8.799 -15.587 1.00 93.19 88 LEU A O 1
ATOM 706 N N . GLN A 1 89 ? -8.326 -6.982 -14.393 1.00 94.69 89 GLN A N 1
ATOM 707 C CA . GLN A 1 89 ? -9.732 -7.333 -14.166 1.00 94.69 89 GLN A CA 1
ATOM 708 C C . GLN A 1 89 ? -9.889 -8.680 -13.444 1.00 94.69 89 GLN A C 1
ATOM 710 O O . GLN A 1 89 ? -10.697 -9.521 -13.835 1.00 94.69 89 GLN A O 1
ATOM 715 N N . LYS A 1 90 ? -9.087 -8.881 -12.392 1.00 94.50 90 LYS A N 1
ATOM 716 C CA . LYS A 1 90 ? -9.052 -10.104 -11.582 1.00 94.50 90 LYS A CA 1
ATOM 717 C C . LYS A 1 90 ? -9.479 -9.839 -10.147 1.00 94.50 90 LYS A C 1
ATOM 719 O O . LYS A 1 90 ? -9.177 -8.781 -9.589 1.00 94.50 90 LYS A O 1
ATOM 724 N N . ASP A 1 91 ? -10.186 -10.802 -9.568 1.00 94.69 91 ASP A N 1
ATOM 725 C CA . ASP A 1 91 ? -10.559 -10.787 -8.156 1.00 94.69 91 ASP A CA 1
ATOM 726 C C . ASP A 1 91 ? -9.416 -11.295 -7.261 1.00 94.69 91 ASP A C 1
ATOM 728 O O . ASP A 1 91 ? -8.283 -11.487 -7.707 1.00 94.69 91 ASP A O 1
ATOM 732 N N . PHE A 1 92 ? -9.683 -11.414 -5.961 1.00 91.06 92 PHE A N 1
ATOM 733 C CA . PHE A 1 92 ? -8.667 -11.786 -4.983 1.00 91.06 92 PHE A CA 1
ATOM 734 C C . PHE A 1 92 ? -8.140 -13.204 -5.228 1.00 91.06 92 PHE A C 1
ATOM 736 O O . PHE A 1 92 ? -6.927 -13.407 -5.249 1.00 91.06 92 PHE A O 1
ATOM 743 N N . GLU A 1 93 ? -9.041 -14.155 -5.445 1.00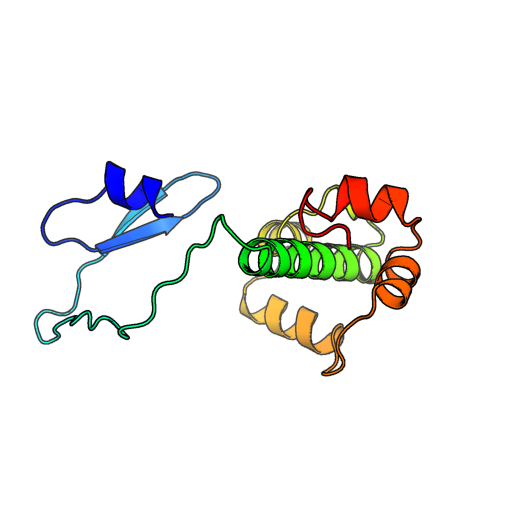 93.94 93 GLU A N 1
ATOM 744 C CA . GLU A 1 93 ? -8.749 -15.563 -5.675 1.00 93.94 93 GLU A CA 1
ATOM 745 C C . GLU A 1 93 ? -7.905 -15.749 -6.940 1.00 93.94 93 GLU A C 1
ATOM 747 O O . GLU A 1 93 ? -6.851 -16.385 -6.894 1.00 93.94 93 GLU A O 1
ATOM 752 N N . ASP A 1 94 ? -8.296 -15.107 -8.041 1.00 94.81 94 ASP A N 1
ATOM 753 C CA . ASP A 1 94 ? -7.530 -15.115 -9.286 1.00 94.81 94 ASP A CA 1
ATOM 754 C C . ASP A 1 94 ? -6.131 -14.507 -9.123 1.00 94.81 94 ASP A C 1
ATOM 756 O O . ASP A 1 94 ? -5.184 -14.910 -9.805 1.00 94.81 94 ASP A O 1
ATOM 760 N N . MET A 1 95 ? -5.994 -13.492 -8.269 1.00 94.88 95 MET A N 1
ATOM 761 C CA . MET A 1 95 ? -4.715 -12.826 -8.045 1.00 94.88 95 MET A CA 1
ATOM 762 C C . MET A 1 95 ? -3.742 -13.680 -7.232 1.00 94.88 95 MET A C 1
ATOM 764 O O . MET A 1 95 ? -2.540 -13.560 -7.465 1.00 94.88 95 MET A O 1
ATOM 768 N N . ILE A 1 96 ? -4.220 -14.562 -6.345 1.00 93.75 96 ILE A N 1
ATOM 769 C CA . ILE A 1 96 ? -3.355 -15.554 -5.682 1.00 93.75 96 ILE A CA 1
ATOM 770 C C . ILE A 1 96 ? -2.683 -16.436 -6.738 1.00 93.75 96 ILE A C 1
ATOM 772 O O . ILE A 1 96 ? -1.457 -16.508 -6.798 1.00 93.75 96 ILE A O 1
ATOM 776 N N . ASP A 1 97 ? -3.480 -16.987 -7.652 1.00 92.62 97 ASP A N 1
ATOM 777 C CA . ASP A 1 97 ? -3.001 -17.816 -8.758 1.00 92.62 97 ASP A CA 1
ATOM 778 C C . ASP A 1 97 ? -2.001 -17.084 -9.666 1.00 92.62 97 ASP A C 1
ATOM 780 O O . ASP A 1 97 ? -1.041 -17.679 -10.162 1.00 92.62 97 ASP A O 1
ATOM 784 N N . VAL A 1 98 ? -2.227 -15.792 -9.925 1.00 92.50 98 VAL A N 1
ATOM 785 C CA . VAL A 1 98 ? -1.295 -14.958 -10.697 1.00 92.50 98 VAL A CA 1
ATOM 786 C C . VAL A 1 98 ? 0.045 -14.848 -9.974 1.00 92.50 98 VAL A C 1
ATOM 788 O O . VAL A 1 98 ? 1.088 -15.032 -10.600 1.00 92.50 98 VAL A O 1
ATOM 791 N N . ILE A 1 99 ? 0.041 -14.557 -8.674 1.00 90.31 99 ILE A N 1
ATOM 792 C CA . ILE A 1 99 ? 1.278 -14.401 -7.906 1.00 90.31 99 ILE A CA 1
ATOM 793 C C . ILE A 1 99 ? 2.042 -15.726 -7.831 1.00 90.31 99 ILE A C 1
ATOM 795 O O . ILE A 1 99 ? 3.222 -15.736 -8.179 1.00 90.31 99 ILE A O 1
ATOM 799 N N . ASP A 1 100 ? 1.381 -16.837 -7.508 1.00 89.75 100 ASP A N 1
ATOM 800 C CA . ASP A 1 100 ? 2.027 -18.150 -7.356 1.00 89.75 100 ASP A CA 1
ATOM 801 C C . ASP A 1 100 ? 2.663 -18.665 -8.657 1.00 89.75 100 ASP A C 1
ATOM 803 O O . ASP A 1 100 ? 3.683 -19.351 -8.646 1.00 89.75 100 ASP A O 1
ATOM 807 N N . ARG A 1 101 ? 2.093 -18.318 -9.819 1.00 89.12 101 ARG A N 1
ATOM 808 C CA . ARG A 1 101 ? 2.666 -18.700 -11.123 1.00 89.12 101 ARG A CA 1
ATOM 809 C C . ARG A 1 101 ? 3.863 -17.849 -11.531 1.00 89.12 101 ARG A C 1
ATOM 811 O O . ARG A 1 101 ? 4.627 -18.262 -12.404 1.00 89.12 101 ARG A O 1
ATOM 818 N N . HIS A 1 102 ? 4.002 -16.650 -10.970 1.00 85.88 102 HIS A N 1
ATOM 819 C CA . HIS A 1 102 ? 5.028 -15.692 -11.376 1.00 85.88 102 HIS A CA 1
ATOM 820 C C . HIS A 1 102 ? 6.132 -15.506 -10.337 1.00 85.88 102 HIS A C 1
ATOM 822 O O . HIS A 1 102 ? 7.244 -15.134 -10.708 1.00 85.88 102 HIS A O 1
ATOM 828 N N . PHE A 1 103 ? 5.889 -15.793 -9.068 1.00 88.00 103 PHE A N 1
ATOM 829 C CA . PHE A 1 103 ? 6.909 -15.731 -8.031 1.00 88.00 103 PHE A CA 1
ATOM 830 C C . PHE A 1 103 ? 7.183 -17.129 -7.489 1.00 88.00 103 PHE A C 1
ATOM 832 O O . PHE A 1 103 ? 6.266 -17.875 -7.170 1.00 88.00 103 PHE A O 1
ATOM 839 N N . GLY A 1 104 ? 8.467 -17.482 -7.416 1.00 82.69 104 GLY A N 1
ATOM 840 C CA . GLY A 1 104 ? 8.920 -18.659 -6.680 1.00 82.69 104 GLY A CA 1
ATOM 841 C C . GLY A 1 104 ? 9.204 -18.327 -5.215 1.00 82.69 104 GLY A C 1
ATOM 842 O O . GLY A 1 104 ? 8.996 -17.202 -4.765 1.00 82.69 104 GLY A O 1
ATOM 843 N N . GLU A 1 105 ? 9.745 -19.300 -4.484 1.00 78.25 105 GLU A N 1
ATOM 844 C CA . GLU A 1 105 ? 10.137 -19.131 -3.075 1.00 78.25 105 GLU A CA 1
ATOM 845 C C . GLU A 1 105 ? 11.446 -18.338 -2.895 1.00 78.25 105 GLU A C 1
ATOM 847 O O . GLU A 1 105 ? 11.765 -17.893 -1.792 1.00 78.25 105 GLU A O 1
ATOM 852 N N . GLU A 1 106 ? 12.222 -18.151 -3.965 1.00 81.50 106 GLU A N 1
ATOM 853 C CA . GLU A 1 106 ? 13.495 -17.436 -3.913 1.00 81.50 106 GLU A CA 1
ATOM 854 C C . GLU A 1 106 ? 13.296 -15.915 -3.885 1.00 81.50 106 GLU A C 1
ATOM 856 O O . GLU A 1 106 ? 12.539 -15.340 -4.671 1.00 81.50 106 GLU A O 1
ATOM 861 N N . SER A 1 107 ? 14.032 -15.235 -3.002 1.00 84.88 107 SER A N 1
ATOM 862 C CA . SER A 1 107 ? 14.014 -13.775 -2.925 1.00 84.88 107 SER A CA 1
ATOM 863 C C . SER A 1 107 ? 14.620 -13.155 -4.182 1.00 84.88 107 SER A C 1
ATOM 865 O O . SER A 1 107 ? 15.706 -13.544 -4.618 1.00 84.88 107 SER A O 1
ATOM 867 N N . MET A 1 108 ? 13.973 -12.126 -4.720 1.00 88.25 108 MET A N 1
ATOM 868 C CA . MET A 1 108 ? 14.513 -11.388 -5.855 1.00 88.25 108 MET A CA 1
ATOM 869 C C . MET A 1 108 ? 15.643 -10.443 -5.442 1.00 88.25 108 MET A C 1
ATOM 871 O O . MET A 1 108 ? 15.453 -9.568 -4.600 1.00 88.25 108 MET A O 1
ATOM 875 N N . SER A 1 109 ? 16.803 -10.579 -6.091 1.00 93.38 109 SER A N 1
ATOM 876 C CA . SER A 1 109 ? 17.872 -9.585 -5.995 1.00 93.38 109 SER A CA 1
ATOM 877 C C . SER A 1 109 ? 17.558 -8.353 -6.844 1.00 93.38 109 SER A C 1
ATOM 879 O O . SER A 1 109 ? 16.757 -8.404 -7.784 1.00 93.38 109 SER A O 1
ATOM 881 N N . ARG A 1 110 ? 18.240 -7.244 -6.554 1.00 94.50 110 ARG A N 1
ATOM 882 C CA . ARG A 1 110 ? 18.120 -6.004 -7.323 1.00 94.50 110 ARG A CA 1
ATOM 883 C C . ARG A 1 110 ? 18.485 -6.202 -8.795 1.00 94.50 110 ARG A C 1
ATOM 885 O O . ARG A 1 110 ? 17.779 -5.708 -9.668 1.00 94.50 110 ARG A O 1
ATOM 892 N N . GLU A 1 111 ? 19.524 -6.982 -9.090 1.00 95.25 111 GLU A N 1
ATOM 893 C CA . GLU A 1 111 ? 19.921 -7.291 -10.468 1.00 95.25 111 GLU A CA 1
ATOM 894 C C . GLU A 1 111 ? 18.828 -8.058 -11.217 1.00 95.25 111 GLU A C 1
ATOM 896 O O . GLU A 1 111 ? 18.596 -7.807 -12.401 1.00 95.25 111 GLU A O 1
ATOM 901 N N . ASN A 1 112 ? 18.136 -8.973 -10.530 1.00 93.81 112 ASN A N 1
ATOM 902 C CA . ASN A 1 112 ? 17.010 -9.695 -11.111 1.00 93.81 112 ASN A CA 1
ATOM 903 C C . ASN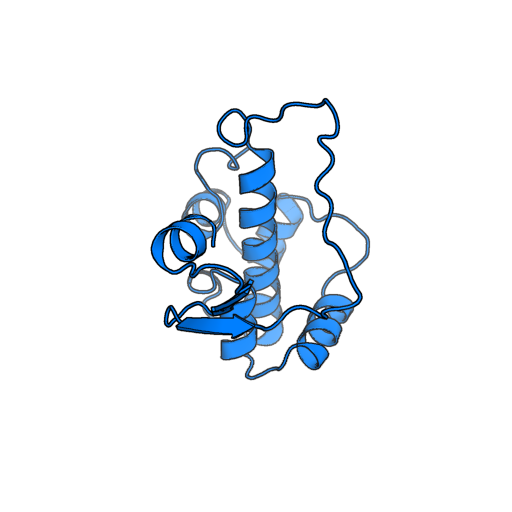 A 1 112 ? 15.826 -8.753 -11.358 1.00 93.81 112 ASN A C 1
ATOM 905 O O . ASN A 1 112 ? 15.243 -8.814 -12.434 1.00 93.81 112 ASN A O 1
ATOM 909 N N . VAL A 1 113 ? 15.513 -7.834 -10.435 1.00 95.31 113 VAL A N 1
ATOM 910 C CA . VAL A 1 113 ? 14.466 -6.813 -10.648 1.00 95.31 113 VAL A CA 1
ATOM 911 C C . VAL A 1 113 ? 14.768 -5.965 -11.888 1.00 95.31 113 VAL A C 1
ATOM 913 O O . VAL A 1 113 ? 13.903 -5.811 -12.750 1.00 95.31 113 VAL A O 1
ATOM 916 N N . LEU A 1 114 ? 15.994 -5.444 -12.010 1.00 96.81 114 LEU A N 1
ATOM 917 C CA . LEU A 1 114 ? 16.407 -4.618 -13.150 1.00 96.81 114 LEU A CA 1
ATOM 918 C C . LEU A 1 114 ? 16.289 -5.372 -14.476 1.00 96.81 114 LEU A C 1
ATOM 920 O O . LEU A 1 114 ? 15.824 -4.816 -15.473 1.00 96.81 114 LEU A O 1
ATOM 924 N N . ARG A 1 115 ? 16.672 -6.653 -14.474 1.00 95.19 115 ARG A N 1
ATOM 925 C CA . ARG A 1 115 ? 16.555 -7.532 -15.639 1.00 95.19 115 ARG A CA 1
ATOM 926 C C . ARG A 1 115 ? 15.099 -7.775 -16.027 1.00 95.19 115 ARG A C 1
ATOM 928 O O . ARG A 1 115 ? 14.769 -7.648 -17.197 1.00 95.19 115 ARG A O 1
ATOM 935 N N . GLU A 1 116 ? 14.247 -8.105 -15.062 1.00 93.06 116 GLU A N 1
ATOM 936 C CA . GLU A 1 116 ? 12.827 -8.412 -15.284 1.00 93.06 116 GLU A CA 1
ATOM 937 C C . GLU A 1 116 ? 12.042 -7.200 -15.793 1.00 93.06 116 GLU A C 1
ATOM 939 O O . GLU A 1 116 ? 11.210 -7.319 -16.691 1.00 93.06 116 GLU A O 1
ATOM 944 N N . LEU A 1 117 ? 12.323 -6.014 -15.251 1.00 94.75 117 LEU A N 1
ATOM 945 C CA . LEU A 1 117 ? 11.677 -4.772 -15.676 1.00 94.75 117 LEU A CA 1
ATOM 946 C C . LEU A 1 117 ? 12.297 -4.170 -16.947 1.00 94.75 117 LEU A C 1
ATOM 948 O O . LEU A 1 117 ? 11.713 -3.241 -17.515 1.00 94.75 117 LEU A O 1
ATOM 952 N N . GLU A 1 118 ? 13.427 -4.722 -17.408 1.00 95.38 118 GLU A N 1
ATOM 953 C CA . GLU A 1 118 ? 14.238 -4.224 -18.525 1.00 95.38 118 GLU A CA 1
ATOM 954 C C . GLU A 1 118 ? 14.549 -2.729 -18.361 1.00 95.38 118 GLU A C 1
ATOM 956 O O . GLU A 1 118 ? 14.230 -1.902 -19.217 1.00 95.38 118 GLU A O 1
ATOM 961 N N . THR A 1 119 ? 15.112 -2.373 -17.207 1.00 96.06 119 THR A N 1
ATOM 962 C CA . THR A 1 119 ? 15.259 -0.977 -16.780 1.00 96.06 119 THR A CA 1
ATOM 963 C C . THR A 1 119 ? 16.636 -0.687 -16.187 1.00 96.06 119 THR A C 1
ATOM 965 O O . THR A 1 119 ? 17.406 -1.600 -15.886 1.00 96.06 119 THR A O 1
ATOM 968 N N . THR A 1 120 ? 16.962 0.597 -16.038 1.00 97.00 120 THR A N 1
ATOM 969 C CA . THR A 1 120 ? 18.180 1.063 -15.361 1.00 97.00 120 THR A CA 1
ATOM 970 C C . THR A 1 120 ? 17.955 1.220 -13.859 1.00 97.00 120 THR A C 1
ATOM 972 O O . THR A 1 120 ? 16.817 1.257 -13.386 1.00 97.00 120 THR A O 1
ATOM 975 N N . ASP A 1 121 ? 19.050 1.328 -13.105 1.00 96.62 121 ASP A N 1
ATOM 976 C CA . ASP A 1 121 ? 18.981 1.573 -11.664 1.00 96.62 121 ASP A CA 1
ATOM 977 C C . ASP A 1 121 ? 18.335 2.922 -11.330 1.00 96.62 121 ASP A C 1
ATOM 979 O O . ASP A 1 121 ? 17.489 2.997 -10.440 1.00 96.62 121 ASP A O 1
ATOM 983 N N . ASP A 1 122 ? 18.659 3.956 -12.109 1.00 96.62 122 ASP A N 1
ATOM 984 C CA . ASP A 1 122 ? 18.077 5.292 -11.967 1.00 96.62 122 ASP A CA 1
ATOM 985 C C . ASP A 1 122 ? 16.552 5.263 -12.163 1.00 96.62 122 ASP A C 1
ATOM 987 O O . ASP A 1 122 ? 15.810 5.794 -11.336 1.00 96.62 122 ASP A O 1
ATOM 991 N N . ASP A 1 123 ? 16.067 4.558 -13.190 1.00 96.19 123 ASP A N 1
ATOM 992 C CA . ASP A 1 123 ? 14.631 4.376 -13.421 1.00 96.19 123 ASP A CA 1
ATOM 993 C C . ASP A 1 123 ? 13.980 3.563 -12.290 1.00 96.19 123 ASP A C 1
ATOM 995 O O . ASP A 1 123 ? 12.854 3.844 -11.871 1.00 96.19 123 ASP A O 1
ATOM 999 N N . LEU A 1 124 ? 14.658 2.533 -11.772 1.00 96.69 124 LEU A N 1
ATOM 1000 C CA . LEU A 1 124 ? 14.132 1.761 -10.648 1.00 96.69 124 LEU A CA 1
ATOM 1001 C C . LEU A 1 124 ? 13.953 2.660 -9.415 1.00 96.69 124 LEU A C 1
ATOM 1003 O O . LEU A 1 124 ? 12.904 2.609 -8.764 1.00 96.69 124 LEU A O 1
ATOM 1007 N N . ILE A 1 125 ? 14.943 3.510 -9.131 1.00 96.56 125 ILE A N 1
ATOM 1008 C CA . ILE A 1 125 ? 14.898 4.493 -8.046 1.00 96.56 125 ILE A CA 1
ATOM 1009 C C . ILE A 1 125 ? 13.738 5.472 -8.250 1.00 96.56 125 ILE A C 1
ATOM 1011 O O . ILE A 1 125 ? 12.964 5.684 -7.317 1.00 96.56 125 ILE A O 1
ATOM 1015 N N . GLU A 1 126 ? 13.582 6.021 -9.455 1.00 96.00 126 GLU A N 1
ATOM 1016 C CA . GLU A 1 126 ? 12.551 7.014 -9.772 1.00 96.00 126 GLU A CA 1
ATOM 1017 C C . GLU A 1 126 ? 11.129 6.438 -9.672 1.00 96.00 126 GLU A C 1
ATOM 1019 O O . GLU A 1 126 ? 10.249 7.017 -9.026 1.00 96.00 126 GLU A O 1
ATOM 1024 N N . TYR A 1 127 ? 10.888 5.279 -10.288 1.00 96.38 127 TYR A N 1
ATOM 1025 C CA . TYR A 1 127 ? 9.532 4.759 -10.480 1.00 96.38 127 TYR A CA 1
ATOM 1026 C C . TYR A 1 127 ? 9.100 3.725 -9.440 1.00 96.38 127 TYR A C 1
ATOM 1028 O O . TYR A 1 127 ? 7.905 3.418 -9.352 1.00 96.38 127 TYR A O 1
ATOM 1036 N N . SER A 1 128 ? 10.020 3.192 -8.632 1.00 96.62 128 SER A N 1
ATOM 1037 C CA . SER A 1 128 ? 9.731 2.014 -7.796 1.00 96.62 128 SER A CA 1
ATOM 1038 C C . SER A 1 128 ? 10.146 2.177 -6.340 1.00 96.62 128 SER A C 1
ATOM 1040 O O . SER A 1 128 ? 9.425 1.705 -5.458 1.00 96.62 128 SER A O 1
ATOM 1042 N N . LEU A 1 129 ? 11.234 2.888 -6.050 1.00 96.00 129 LEU A N 1
ATOM 1043 C CA . LEU A 1 129 ? 11.767 3.000 -4.691 1.00 96.00 129 LEU A CA 1
ATOM 1044 C C . LEU A 1 129 ? 11.274 4.264 -3.972 1.00 96.00 129 LEU A C 1
ATOM 1046 O O . LEU A 1 129 ? 10.608 5.127 -4.542 1.00 96.00 129 LEU A O 1
ATOM 1050 N N . ASN A 1 130 ? 11.547 4.335 -2.672 1.00 92.38 130 ASN A N 1
ATOM 1051 C CA . ASN A 1 130 ? 11.382 5.529 -1.851 1.00 92.38 130 ASN A CA 1
ATOM 1052 C C . ASN A 1 130 ? 12.771 5.980 -1.353 1.00 92.38 130 ASN A C 1
ATOM 1054 O O . ASN A 1 130 ? 13.714 5.192 -1.342 1.00 92.38 130 ASN A O 1
ATOM 1058 N N . ASN A 1 131 ? 12.894 7.218 -0.863 1.00 90.50 131 ASN A N 1
ATOM 1059 C CA . ASN A 1 131 ? 14.185 7.815 -0.473 1.00 90.50 131 ASN A CA 1
ATOM 1060 C C . ASN A 1 131 ? 15.035 6.970 0.497 1.00 90.50 131 ASN A C 1
ATOM 1062 O O . ASN A 1 131 ? 16.257 7.054 0.456 1.00 90.50 131 ASN A O 1
ATOM 1066 N N . ASN A 1 132 ? 14.411 6.186 1.382 1.00 91.56 132 ASN A N 1
ATOM 1067 C CA . ASN A 1 132 ? 15.104 5.343 2.363 1.00 91.56 132 ASN A CA 1
ATOM 1068 C C . ASN A 1 132 ? 15.122 3.849 1.999 1.00 91.56 132 ASN A C 1
ATOM 1070 O O . ASN A 1 132 ? 15.367 3.024 2.871 1.00 91.56 132 ASN A O 1
ATOM 1074 N N . THR A 1 133 ? 14.847 3.502 0.743 1.00 92.12 133 THR A N 1
ATOM 1075 C CA . THR A 1 133 ? 14.887 2.123 0.228 1.00 92.12 133 THR A CA 1
ATOM 1076 C C . THR A 1 133 ? 15.695 2.042 -1.069 1.00 92.12 133 THR A C 1
ATOM 1078 O O . THR A 1 133 ? 15.409 1.209 -1.922 1.00 92.12 133 THR A O 1
ATOM 1081 N N . THR A 1 134 ? 16.609 2.989 -1.290 1.00 86.25 134 THR A N 1
ATOM 1082 C CA . THR A 1 134 ? 17.418 3.058 -2.515 1.00 86.25 134 THR A CA 1
ATOM 1083 C C . THR A 1 134 ? 18.645 2.158 -2.469 1.00 86.25 134 THR A C 1
ATOM 1085 O O . THR A 1 134 ? 19.124 1.786 -3.539 1.00 86.25 134 THR A O 1
ATOM 1088 N N . GLN A 1 135 ? 19.112 1.812 -1.264 1.00 72.12 135 GLN A N 1
ATOM 1089 C CA . GLN A 1 135 ? 20.215 0.876 -1.027 1.00 72.12 135 GLN A CA 1
ATOM 1090 C C . GLN A 1 135 ? 19.798 -0.571 -1.279 1.00 72.12 135 GLN A C 1
ATOM 1092 O O . GLN A 1 135 ? 18.618 -0.894 -1.018 1.00 72.12 135 GLN A O 1
#